Protein AF-A0A943K9D4-F1 (afdb_monomer_lite)

Radius of gyration: 14.04 Å; chains: 1; bounding box: 37×16×36 Å

Structure (mmCIF, N/CA/C/O backbone):
data_AF-A0A943K9D4-F1
#
_entry.id   AF-A0A943K9D4-F1
#
loop_
_atom_site.group_PDB
_atom_site.id
_atom_site.type_symbol
_atom_site.label_atom_id
_atom_site.label_alt_id
_atom_site.label_comp_id
_atom_site.label_asym_id
_atom_site.label_entity_id
_atom_site.label_seq_id
_atom_site.pdbx_PDB_ins_code
_atom_site.Cartn_x
_atom_site.Cartn_y
_atom_site.Cartn_z
_atom_site.occupancy
_atom_site.B_iso_or_equiv
_atom_site.auth_seq_id
_atom_site.auth_comp_id
_atom_site.auth_asym_id
_atom_site.auth_atom_id
_atom_site.pdbx_PDB_model_num
ATOM 1 N N . MET A 1 1 ? 4.806 9.866 -9.453 1.00 60.25 1 MET A N 1
ATOM 2 C CA . MET A 1 1 ? 4.874 8.392 -9.347 1.00 60.25 1 MET A CA 1
ATOM 3 C C . MET A 1 1 ? 4.365 7.775 -10.642 1.00 60.25 1 MET A C 1
ATOM 5 O O . MET A 1 1 ? 3.668 8.467 -11.375 1.00 60.25 1 MET A O 1
ATOM 9 N N . SER A 1 2 ? 4.791 6.555 -10.988 1.00 86.62 2 SER A N 1
ATOM 10 C CA . SER A 1 2 ? 4.418 5.889 -12.249 1.00 86.62 2 SER A CA 1
ATOM 11 C C . SER A 1 2 ? 3.049 5.204 -12.146 1.00 86.62 2 SER A C 1
ATOM 13 O O . SER A 1 2 ? 2.629 4.826 -11.057 1.00 86.62 2 SER A O 1
ATOM 15 N N . LYS A 1 3 ? 2.380 4.956 -13.283 1.00 92.12 3 LYS A N 1
ATOM 16 C CA . LYS A 1 3 ? 1.113 4.191 -13.314 1.00 92.12 3 LYS A CA 1
ATOM 17 C C . LYS A 1 3 ? 1.241 2.797 -12.683 1.00 92.12 3 LYS A C 1
ATOM 19 O O . LYS A 1 3 ? 0.286 2.294 -12.104 1.00 92.12 3 LYS A O 1
ATOM 24 N N . GLN A 1 4 ? 2.418 2.180 -12.798 1.00 93.19 4 GLN A N 1
ATOM 25 C CA . GLN A 1 4 ? 2.714 0.877 -12.201 1.00 93.19 4 GLN A CA 1
ATOM 26 C C . GLN A 1 4 ? 2.741 0.950 -10.670 1.00 93.19 4 GLN A C 1
ATOM 28 O O . GLN A 1 4 ? 2.235 0.047 -10.013 1.00 93.19 4 GLN A O 1
ATOM 33 N N . TYR A 1 5 ? 3.272 2.041 -10.105 1.00 95.25 5 TYR A N 1
ATOM 34 C CA . TYR A 1 5 ? 3.265 2.263 -8.660 1.00 95.25 5 TYR A CA 1
ATOM 35 C C . TYR A 1 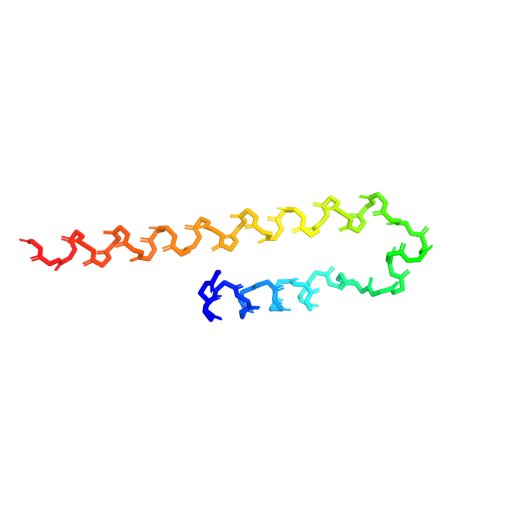5 ? 1.836 2.324 -8.132 1.00 95.25 5 TYR A C 1
ATOM 37 O O . TYR A 1 5 ? 1.484 1.559 -7.240 1.00 95.25 5 TYR A O 1
ATOM 45 N N . ASP A 1 6 ? 0.991 3.158 -8.735 1.00 96.00 6 ASP A N 1
ATOM 46 C CA . ASP A 1 6 ? -0.396 3.309 -8.291 1.00 96.00 6 ASP A CA 1
ATOM 47 C C . ASP A 1 6 ? -1.189 1.997 -8.432 1.00 96.00 6 ASP A C 1
ATOM 49 O O . ASP A 1 6 ? -2.018 1.673 -7.580 1.00 96.00 6 ASP A O 1
ATOM 53 N N . LEU A 1 7 ? -0.913 1.199 -9.471 1.00 96.75 7 LEU A N 1
ATOM 54 C CA . LEU A 1 7 ? -1.518 -0.124 -9.642 1.00 96.75 7 LEU A CA 1
ATOM 55 C C . LEU A 1 7 ? -1.118 -1.086 -8.514 1.00 96.75 7 LEU A C 1
ATOM 57 O O . LEU A 1 7 ? -1.996 -1.701 -7.911 1.00 96.75 7 LEU A O 1
ATOM 61 N N . LEU A 1 8 ? 0.179 -1.186 -8.206 1.00 97.06 8 LEU A N 1
ATOM 62 C CA . LEU A 1 8 ? 0.692 -2.063 -7.149 1.00 97.06 8 LEU A CA 1
ATOM 63 C C . LEU A 1 8 ? 0.151 -1.664 -5.774 1.00 97.06 8 LEU A C 1
ATOM 65 O O . LEU A 1 8 ? -0.288 -2.526 -5.018 1.00 97.06 8 LEU A O 1
ATOM 69 N N . ILE A 1 9 ? 0.107 -0.363 -5.469 1.00 97.81 9 ILE A N 1
ATOM 70 C CA . ILE A 1 9 ? -0.490 0.140 -4.224 1.00 97.81 9 ILE A CA 1
ATOM 71 C C . ILE A 1 9 ? -1.944 -0.313 -4.103 1.00 97.81 9 ILE A C 1
ATOM 73 O O . ILE A 1 9 ? -2.328 -0.852 -3.069 1.00 97.81 9 ILE A O 1
ATOM 77 N N . ASN A 1 10 ? -2.748 -0.134 -5.153 1.00 97.06 10 ASN A N 1
ATOM 78 C CA . ASN A 1 10 ? -4.156 -0.527 -5.127 1.00 97.06 10 ASN A CA 1
ATOM 79 C C . ASN A 1 10 ? -4.327 -2.044 -4.977 1.00 97.06 10 ASN A C 1
ATOM 81 O O . ASN A 1 10 ? -5.156 -2.488 -4.184 1.00 97.06 10 ASN A O 1
ATOM 85 N N . GLN A 1 11 ? -3.529 -2.839 -5.691 1.00 97.75 11 GLN A N 1
ATOM 86 C CA . GLN A 1 11 ? -3.566 -4.300 -5.596 1.00 97.75 11 GLN A CA 1
ATOM 87 C C . GLN A 1 11 ? -3.191 -4.788 -4.194 1.00 97.75 11 GLN A C 1
ATOM 89 O O . GLN A 1 11 ? -3.887 -5.632 -3.630 1.00 97.75 11 GLN A O 1
ATOM 94 N N . PHE A 1 12 ? -2.133 -4.237 -3.598 1.00 98.06 12 PHE A N 1
ATOM 95 C CA . PHE A 1 12 ? -1.718 -4.609 -2.249 1.00 98.06 12 PHE A CA 1
ATOM 96 C C . PHE A 1 12 ? -2.695 -4.127 -1.184 1.00 98.06 12 PHE A C 1
ATOM 98 O O . PHE A 1 12 ? -3.001 -4.887 -0.268 1.00 98.06 12 PHE A O 1
ATOM 105 N N . ALA A 1 13 ? -3.237 -2.916 -1.320 1.00 97.75 13 ALA A N 1
ATOM 106 C CA . ALA A 1 13 ? -4.263 -2.415 -0.416 1.00 97.75 13 ALA A CA 1
ATOM 107 C C . ALA A 1 13 ? -5.506 -3.314 -0.419 1.00 97.75 13 ALA A C 1
ATOM 109 O O . ALA A 1 13 ? -5.983 -3.701 0.647 1.00 97.75 13 ALA A O 1
ATOM 110 N N . GLN A 1 14 ? -5.979 -3.718 -1.603 1.00 97.44 14 GLN A N 1
ATOM 111 C CA . GLN A 1 14 ? -7.098 -4.653 -1.740 1.00 97.44 14 GLN A CA 1
ATOM 112 C C . GLN A 1 14 ? -6.766 -6.034 -1.165 1.00 97.44 14 GLN A C 1
ATOM 114 O O . GLN A 1 14 ? -7.545 -6.573 -0.382 1.00 97.44 14 GLN A O 1
ATOM 119 N N . GLY A 1 15 ? -5.600 -6.591 -1.505 1.00 97.38 15 GLY A N 1
ATOM 120 C CA . GLY A 1 15 ? -5.184 -7.919 -1.048 1.00 97.38 15 GLY A CA 1
ATOM 121 C C . GLY A 1 15 ? -4.939 -8.015 0.461 1.00 97.38 15 GLY A C 1
ATOM 122 O O . GLY A 1 15 ? -5.146 -9.075 1.043 1.00 97.38 15 GLY A O 1
ATOM 123 N N . GLN A 1 16 ? -4.531 -6.917 1.104 1.00 97.00 16 GLN A N 1
ATOM 124 C CA . GLN A 1 16 ? -4.274 -6.852 2.548 1.00 97.00 16 GLN A CA 1
ATOM 125 C C . GLN A 1 16 ? -5.452 -6.274 3.350 1.00 97.00 16 GLN A C 1
ATOM 127 O O . GLN A 1 16 ? -5.333 -6.095 4.561 1.00 97.00 16 GLN A O 1
ATOM 132 N N . GLY A 1 17 ? -6.584 -5.970 2.703 1.00 96.56 17 GLY A N 1
ATOM 133 C CA . GLY A 1 17 ? -7.769 -5.431 3.378 1.00 96.56 17 GLY A CA 1
ATOM 134 C C . GLY A 1 17 ? -7.565 -4.036 3.980 1.00 96.56 17 GLY A C 1
ATOM 135 O O . GLY A 1 17 ? -8.213 -3.685 4.967 1.00 96.56 17 GLY A O 1
ATOM 136 N N . ILE A 1 18 ? -6.671 -3.228 3.406 1.00 97.56 18 ILE A N 1
ATOM 137 C CA . ILE A 1 18 ? -6.407 -1.860 3.861 1.00 97.56 18 ILE A CA 1
ATOM 138 C C . ILE A 1 18 ? -7.541 -0.965 3.355 1.00 97.56 18 ILE A C 1
ATOM 140 O O . ILE A 1 18 ? -7.595 -0.599 2.182 1.00 97.56 18 ILE A O 1
ATOM 144 N N . THR A 1 19 ? -8.473 -0.629 4.245 1.00 96.75 19 THR A N 1
ATOM 145 C CA . THR A 1 19 ? -9.709 0.099 3.916 1.00 96.75 19 THR A CA 1
ATOM 146 C C . THR A 1 19 ? -9.810 1.435 4.653 1.00 96.75 19 THR A C 1
ATOM 148 O O . THR A 1 19 ? -9.134 1.666 5.656 1.00 96.75 19 THR A O 1
ATOM 151 N N . GLU A 1 20 ? -10.698 2.323 4.199 1.00 95.81 20 GLU A N 1
ATOM 152 C CA . GLU A 1 20 ? -11.032 3.542 4.955 1.00 95.81 20 GLU A CA 1
ATOM 153 C C . GLU A 1 20 ? -11.723 3.220 6.294 1.00 95.81 20 GLU A C 1
ATOM 155 O O . GLU A 1 20 ? -11.595 3.987 7.245 1.00 95.81 20 GLU A O 1
ATOM 160 N N . GLN A 1 21 ? -12.386 2.063 6.417 1.00 97.31 21 GLN A N 1
ATOM 161 C CA . GLN A 1 21 ? -12.897 1.586 7.705 1.00 97.31 21 GLN A CA 1
ATOM 162 C C . GLN A 1 21 ? -11.746 1.292 8.677 1.00 97.31 21 GLN A C 1
ATOM 164 O O . GLN A 1 21 ? -11.744 1.819 9.787 1.00 97.31 21 GLN A O 1
ATOM 169 N N . LEU A 1 22 ? -10.720 0.549 8.240 1.00 97.31 22 LEU A N 1
ATOM 170 C CA . LEU A 1 22 ? -9.515 0.306 9.044 1.00 97.31 22 LEU A CA 1
ATOM 171 C C . LEU A 1 22 ? -8.854 1.621 9.478 1.00 97.31 22 LEU A C 1
ATOM 173 O O . LEU A 1 22 ? -8.379 1.740 10.600 1.00 97.31 22 LEU A O 1
ATOM 177 N N . LYS A 1 23 ? -8.836 2.627 8.603 1.00 97.81 23 LYS A N 1
ATOM 178 C CA . LYS A 1 23 ? -8.296 3.954 8.918 1.00 97.81 23 LYS A CA 1
ATOM 179 C C . LYS A 1 23 ? -9.088 4.674 10.007 1.00 97.81 23 LYS A C 1
ATOM 181 O O . LYS A 1 23 ? -8.480 5.337 10.843 1.00 97.81 23 LYS A O 1
ATOM 186 N N . ALA A 1 24 ? -10.416 4.559 9.984 1.00 98.00 24 ALA A N 1
ATOM 187 C CA . ALA A 1 24 ? -11.294 5.149 10.989 1.00 98.00 24 ALA A CA 1
ATOM 188 C C . ALA A 1 24 ? -11.178 4.431 12.345 1.00 98.00 24 ALA A C 1
ATOM 190 O O . ALA A 1 24 ? -11.189 5.083 13.385 1.00 98.00 24 ALA A O 1
ATOM 191 N N . GLU A 1 25 ? -11.031 3.105 12.332 1.00 98.00 25 GLU A N 1
ATOM 192 C CA . GLU A 1 25 ? -10.913 2.275 13.537 1.00 98.00 25 GLU A CA 1
ATOM 193 C C . GLU A 1 25 ? -9.505 2.319 14.149 1.00 98.00 25 GLU A C 1
ATOM 195 O O . GLU A 1 25 ? -9.347 2.347 15.369 1.00 98.00 25 GLU A O 1
ATOM 200 N N . ASN A 1 26 ? -8.467 2.326 13.310 1.00 97.94 26 ASN A N 1
ATOM 201 C CA . ASN A 1 26 ? -7.068 2.332 13.720 1.00 97.94 26 ASN A CA 1
ATOM 202 C C . ASN A 1 26 ? -6.168 3.004 12.668 1.00 97.94 26 ASN A C 1
ATOM 204 O O . ASN A 1 26 ? -5.490 2.364 11.857 1.00 97.94 26 ASN A O 1
ATOM 208 N N . GLN A 1 27 ? -6.112 4.333 12.731 1.00 97.56 27 GLN A N 1
ATOM 209 C CA . GLN A 1 27 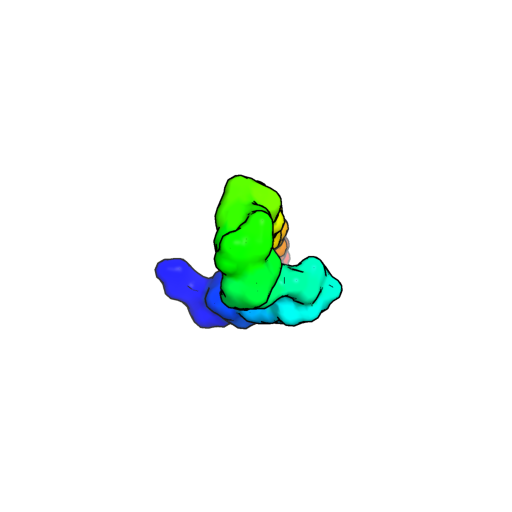? -5.331 5.146 11.802 1.00 97.56 27 GLN A CA 1
ATOM 210 C C . GLN A 1 27 ? -3.832 4.810 11.814 1.00 97.56 27 GLN A C 1
ATOM 212 O O . GLN A 1 27 ? -3.192 4.838 10.763 1.00 97.56 27 GLN A O 1
ATOM 217 N N . MET A 1 28 ? -3.254 4.491 12.978 1.00 98.19 28 MET A N 1
ATOM 218 C CA . MET A 1 28 ? -1.823 4.189 13.074 1.00 98.19 28 MET A CA 1
ATOM 219 C C . MET A 1 28 ? -1.486 2.891 12.338 1.00 98.19 28 MET A C 1
ATOM 221 O O . MET A 1 28 ? -0.537 2.871 11.553 1.00 98.19 28 MET A O 1
ATOM 225 N N . LEU A 1 29 ? -2.304 1.850 12.518 1.00 98.06 29 LEU A N 1
ATOM 226 C CA . LEU A 1 29 ? -2.164 0.599 11.778 1.00 98.06 29 LEU A CA 1
ATOM 227 C C . LEU A 1 29 ? -2.352 0.821 10.274 1.00 98.06 29 LEU A C 1
ATOM 229 O O . LEU A 1 29 ? -1.544 0.345 9.480 1.00 98.06 29 LEU A O 1
ATOM 233 N N . TRP A 1 30 ? -3.356 1.606 9.875 1.00 98.56 30 TRP A N 1
ATOM 234 C CA . TRP A 1 30 ? -3.569 1.942 8.467 1.00 98.56 30 TRP A CA 1
ATOM 235 C C . TRP A 1 30 ? -2.340 2.616 7.843 1.00 98.56 30 TRP A C 1
ATOM 237 O O . TRP A 1 30 ? -1.883 2.198 6.780 1.00 98.56 30 TRP A O 1
ATOM 247 N N . VAL A 1 31 ? -1.745 3.608 8.519 1.00 97.94 31 VAL A N 1
ATOM 248 C CA . VAL A 1 31 ? -0.523 4.281 8.043 1.00 97.94 31 VAL A CA 1
ATOM 249 C C . VAL A 1 31 ? 0.649 3.302 7.961 1.00 97.94 31 VAL A C 1
ATOM 251 O O . VAL A 1 31 ? 1.385 3.312 6.976 1.00 97.94 31 VAL A O 1
ATOM 254 N N . GLN A 1 32 ? 0.824 2.433 8.961 1.00 98.31 32 GLN A N 1
ATOM 255 C CA . GLN A 1 32 ? 1.876 1.413 8.949 1.00 98.31 32 GLN A CA 1
ATOM 256 C C . GLN A 1 32 ? 1.736 0.462 7.755 1.00 98.31 32 GLN A C 1
ATOM 258 O O . GLN A 1 32 ? 2.719 0.204 7.059 1.00 98.31 32 GLN A O 1
ATOM 263 N N . MET A 1 33 ? 0.522 -0.016 7.482 1.00 98.25 33 MET A N 1
ATOM 264 C CA . MET A 1 33 ? 0.258 -0.914 6.359 1.00 98.25 33 MET A CA 1
ATOM 265 C C . MET A 1 33 ? 0.431 -0.202 5.012 1.00 98.25 33 MET A C 1
ATOM 267 O O . MET A 1 33 ? 1.111 -0.728 4.132 1.00 98.25 33 MET A O 1
ATOM 271 N N . MET A 1 34 ? -0.076 1.028 4.870 1.00 98.00 34 MET A N 1
ATOM 272 C CA . MET A 1 34 ? 0.123 1.844 3.665 1.00 98.00 34 MET A CA 1
ATOM 273 C C . MET A 1 34 ? 1.609 2.105 3.381 1.00 98.00 34 MET A C 1
ATOM 275 O O . MET A 1 34 ? 2.052 2.028 2.235 1.00 98.00 34 MET A O 1
ATOM 279 N N . ASN A 1 35 ? 2.405 2.362 4.420 1.00 98.19 35 ASN A N 1
ATOM 280 C CA . ASN A 1 35 ? 3.849 2.533 4.279 1.00 98.19 35 ASN A CA 1
ATOM 281 C C . ASN A 1 35 ? 4.548 1.238 3.855 1.00 98.19 35 ASN A C 1
ATOM 283 O O . ASN A 1 35 ? 5.463 1.285 3.031 1.00 98.19 35 ASN A O 1
ATOM 287 N N . ASN A 1 36 ? 4.112 0.093 4.383 1.00 98.12 36 ASN A N 1
ATOM 288 C CA . ASN A 1 36 ? 4.654 -1.210 4.014 1.00 98.12 36 ASN A CA 1
ATOM 289 C C . ASN A 1 36 ? 4.419 -1.500 2.524 1.00 98.12 36 ASN A C 1
ATOM 291 O O . ASN A 1 36 ? 5.380 -1.721 1.785 1.00 98.12 36 ASN A O 1
ATOM 295 N N . ILE A 1 37 ? 3.175 -1.384 2.048 1.00 98.00 37 ILE A N 1
ATOM 296 C CA . ILE A 1 37 ? 2.859 -1.634 0.633 1.00 98.00 37 ILE A CA 1
ATOM 297 C C . ILE A 1 37 ? 3.538 -0.625 -0.298 1.00 98.00 37 ILE A C 1
ATOM 299 O O . ILE A 1 37 ? 3.940 -0.977 -1.405 1.00 98.00 37 ILE A O 1
ATOM 303 N N . ALA A 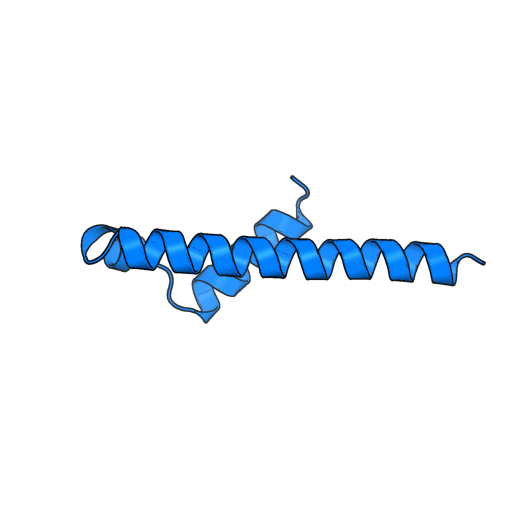1 38 ? 3.733 0.617 0.159 1.00 97.44 38 ALA A N 1
ATOM 304 C CA . ALA A 1 38 ? 4.478 1.623 -0.585 1.00 97.44 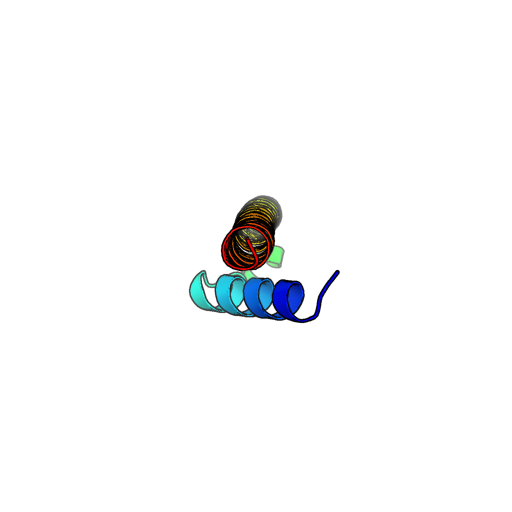38 ALA A CA 1
ATOM 305 C C . ALA A 1 38 ? 5.950 1.264 -0.738 1.00 97.44 38 ALA A C 1
ATOM 307 O O . ALA A 1 38 ? 6.546 1.536 -1.782 1.00 97.44 38 ALA A O 1
ATOM 308 N N . ASN A 1 39 ? 6.538 0.639 0.281 1.00 97.50 39 ASN A N 1
ATOM 309 C CA . ASN A 1 39 ? 7.894 0.135 0.185 1.00 97.50 39 ASN A CA 1
ATOM 310 C C . ASN A 1 39 ? 7.991 -1.050 -0.783 1.00 97.50 39 ASN A C 1
ATOM 312 O O . ASN A 1 39 ? 8.814 -1.009 -1.693 1.00 97.50 39 ASN A O 1
ATOM 316 N N . GLN A 1 40 ? 7.086 -2.025 -0.667 1.00 96.81 40 GLN A N 1
ATOM 317 C CA . GLN A 1 40 ? 7.030 -3.176 -1.577 1.00 96.81 40 GLN A CA 1
ATOM 318 C C . GLN A 1 40 ? 6.847 -2.750 -3.043 1.00 96.81 40 GLN A C 1
ATOM 320 O O . GLN A 1 40 ? 7.543 -3.237 -3.931 1.00 96.81 40 GLN A O 1
ATOM 325 N N . ALA A 1 41 ? 5.958 -1.787 -3.312 1.00 96.50 41 ALA A N 1
ATOM 326 C CA . ALA A 1 41 ? 5.738 -1.272 -4.662 1.00 96.50 41 ALA A CA 1
ATOM 327 C C . ALA A 1 41 ? 6.997 -0.605 -5.246 1.00 96.50 41 ALA A C 1
ATOM 329 O O . ALA A 1 41 ? 7.289 -0.771 -6.431 1.00 96.50 41 ALA A O 1
ATOM 330 N N . ARG A 1 42 ? 7.766 0.129 -4.426 1.00 95.44 42 ARG A N 1
ATOM 331 C CA . ARG A 1 42 ? 9.048 0.710 -4.859 1.00 95.44 42 ARG A CA 1
ATOM 332 C C . ARG A 1 42 ? 10.083 -0.364 -5.170 1.00 95.44 42 ARG A C 1
ATOM 334 O O . ARG A 1 42 ? 10.766 -0.238 -6.179 1.00 95.44 42 ARG A O 1
ATOM 341 N N . GLU A 1 43 ? 10.187 -1.396 -4.338 1.00 94.88 43 GLU A N 1
ATOM 342 C CA . GLU A 1 43 ? 11.141 -2.493 -4.537 1.00 94.88 43 GLU A CA 1
ATOM 343 C C . GLU A 1 43 ? 10.871 -3.257 -5.835 1.00 94.88 43 GLU A C 1
ATOM 345 O O . GLU A 1 43 ? 11.801 -3.490 -6.603 1.00 94.88 43 GLU A O 1
ATOM 350 N N . ILE A 1 44 ? 9.607 -3.574 -6.133 1.00 93.81 44 ILE A N 1
ATOM 351 C CA . ILE A 1 44 ? 9.232 -4.251 -7.385 1.00 93.81 44 ILE A CA 1
ATOM 352 C C . ILE A 1 44 ? 9.611 -3.401 -8.596 1.00 93.81 44 ILE A C 1
ATOM 354 O O . ILE A 1 44 ? 10.292 -3.883 -9.493 1.00 93.81 44 ILE A O 1
ATOM 358 N N . ILE A 1 45 ? 9.234 -2.120 -8.600 1.00 92.50 45 ILE A N 1
ATOM 359 C CA . ILE A 1 45 ? 9.537 -1.220 -9.720 1.00 92.50 45 ILE A CA 1
ATOM 360 C C . ILE A 1 45 ? 11.044 -1.046 -9.892 1.00 92.50 45 ILE A C 1
ATOM 362 O O . ILE A 1 45 ? 11.543 -1.030 -11.012 1.00 92.50 45 ILE A O 1
ATOM 366 N N . TYR A 1 46 ? 11.782 -0.906 -8.793 1.00 92.31 46 TYR A N 1
ATOM 367 C CA . TYR A 1 46 ? 13.231 -0.764 -8.844 1.00 92.31 46 TYR A CA 1
ATOM 368 C C . TYR A 1 46 ? 13.903 -2.019 -9.406 1.00 92.31 46 TYR A C 1
ATOM 370 O O . TYR A 1 46 ? 14.773 -1.909 -10.270 1.00 92.31 46 TYR A O 1
ATOM 378 N N . ASN A 1 47 ? 13.455 -3.201 -8.977 1.00 90.00 47 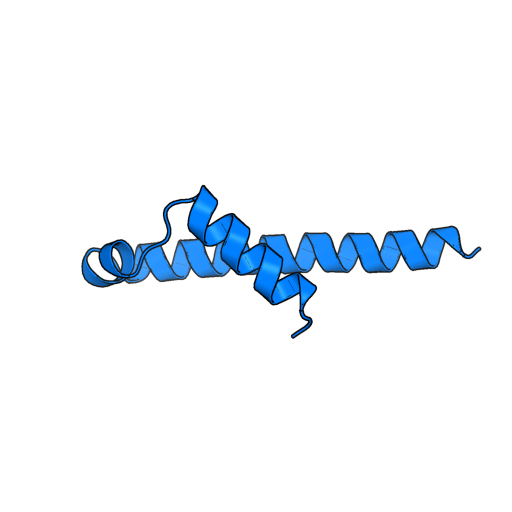ASN A N 1
ATOM 379 C CA . ASN A 1 47 ? 13.933 -4.470 -9.513 1.00 90.00 47 ASN A CA 1
ATOM 380 C C . ASN A 1 47 ? 13.607 -4.596 -11.003 1.00 90.00 47 ASN A C 1
ATOM 382 O O . ASN A 1 47 ? 14.509 -4.894 -11.778 1.00 90.00 47 ASN A O 1
ATOM 386 N N . ASP A 1 48 ? 12.376 -4.297 -11.423 1.00 87.75 48 ASP A N 1
ATOM 387 C CA . ASP A 1 48 ? 11.990 -4.312 -12.839 1.00 87.75 48 ASP A CA 1
ATOM 388 C C . ASP A 1 48 ? 12.889 -3.388 -13.665 1.00 87.75 48 ASP A C 1
ATOM 390 O O . ASP A 1 48 ? 13.368 -3.759 -14.734 1.00 87.75 48 ASP A O 1
ATOM 394 N N . ILE A 1 49 ? 13.154 -2.180 -13.168 1.00 85.62 49 ILE A N 1
ATOM 395 C CA . ILE A 1 49 ? 14.019 -1.211 -13.837 1.00 85.62 49 ILE A CA 1
ATOM 396 C C . ILE A 1 49 ? 15.451 -1.756 -13.961 1.00 85.62 49 ILE A C 1
ATOM 398 O O . ILE A 1 49 ? 16.008 -1.732 -15.058 1.00 85.62 49 ILE A O 1
ATOM 402 N N . ILE A 1 50 ? 16.041 -2.283 -12.882 1.00 80.94 50 ILE A N 1
ATOM 403 C CA . ILE A 1 50 ? 17.395 -2.860 -12.920 1.00 80.94 50 ILE A CA 1
ATOM 404 C C . ILE A 1 50 ? 17.465 -4.053 -13.869 1.00 80.94 50 ILE A C 1
ATOM 406 O O . ILE A 1 50 ? 18.362 -4.086 -14.709 1.00 80.94 50 ILE A O 1
ATOM 410 N N . TYR A 1 51 ? 16.545 -5.013 -13.756 1.00 75.94 51 TYR A N 1
ATOM 411 C CA . TYR A 1 51 ? 16.534 -6.202 -14.609 1.00 75.94 51 TYR A CA 1
ATOM 412 C C . TYR A 1 51 ? 16.409 -5.824 -16.085 1.00 75.94 51 TYR A C 1
ATOM 414 O O . TYR A 1 51 ? 17.135 -6.361 -16.920 1.00 75.94 51 TYR A O 1
ATOM 422 N N . ASN A 1 52 ? 15.551 -4.854 -16.408 1.00 76.94 52 ASN A N 1
ATOM 423 C CA . ASN A 1 52 ? 15.415 -4.362 -17.775 1.00 76.94 52 ASN A CA 1
ATOM 424 C C . ASN A 1 52 ? 16.692 -3.677 -18.280 1.00 76.94 52 ASN A C 1
ATOM 426 O O . ASN A 1 52 ? 17.049 -3.866 -19.439 1.00 76.94 52 ASN A O 1
ATOM 430 N N . TYR A 1 53 ? 17.403 -2.919 -17.439 1.00 75.38 53 TYR A N 1
ATOM 431 C CA . TYR A 1 53 ? 18.687 -2.331 -17.828 1.00 75.38 53 TYR A CA 1
ATOM 432 C C . TYR A 1 53 ? 19.786 -3.382 -17.996 1.00 75.38 53 TYR A C 1
ATOM 434 O O . TYR A 1 53 ? 20.540 -3.316 -18.959 1.00 75.38 53 TYR A O 1
ATOM 442 N N . GLN A 1 54 ? 19.881 -4.360 -17.095 1.00 67.81 54 GLN A N 1
ATOM 443 C CA . GLN A 1 54 ? 20.895 -5.416 -17.162 1.00 67.81 54 GLN A CA 1
ATOM 444 C C . GLN A 1 54 ? 20.680 -6.359 -18.348 1.00 67.81 54 GLN A C 1
ATOM 446 O O . GLN A 1 54 ? 21.652 -6.822 -18.926 1.00 67.81 54 GLN A O 1
ATOM 451 N N . SER A 1 55 ? 19.429 -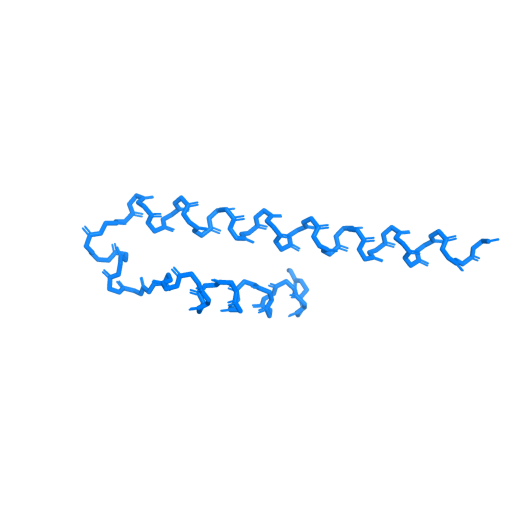6.607 -18.744 1.00 66.19 55 SER A N 1
ATOM 452 C CA . SER A 1 55 ? 19.094 -7.449 -19.898 1.00 66.19 55 SER A CA 1
ATOM 453 C C . SER A 1 55 ? 19.363 -6.787 -21.261 1.00 66.19 55 SER A C 1
ATOM 455 O O . SER A 1 55 ? 19.168 -7.438 -22.289 1.00 66.19 55 SER A O 1
ATOM 457 N N . GLN A 1 56 ? 19.742 -5.505 -21.298 1.00 61.06 56 GLN A N 1
ATOM 458 C CA . GLN A 1 56 ? 20.093 -4.776 -22.526 1.00 61.06 56 GLN A CA 1
ATOM 459 C C . GLN A 1 56 ? 21.606 -4.762 -22.819 1.00 61.06 56 GLN A C 1
ATOM 461 O O . GLN A 1 56 ? 22.014 -4.176 -23.824 1.00 61.06 56 GLN A O 1
ATOM 466 N N . PHE A 1 57 ? 22.416 -5.407 -21.974 1.00 54.81 57 PHE A N 1
ATOM 467 C CA . PHE A 1 57 ? 23.853 -5.633 -22.157 1.00 54.81 57 PHE A CA 1
ATOM 468 C C . PHE A 1 57 ? 24.142 -7.128 -22.320 1.00 54.81 57 PHE A C 1
ATOM 470 O O . PHE A 1 57 ? 25.143 -7.444 -23.000 1.00 54.81 57 PHE A O 1
#

pLDDT: mean 91.74, std 10.86, range [54.81, 98.56]

Sequence (57 aa):
MSKQYDLLINQFAQGQGITEQLKAENQMLWVQMMNNIANQAREIIYNDIIYNYQSQF

Foldseek 3Di:
DDPQLVVQLVVQCVVVVLDVVCCVVPVPVSVVSSVVSSVVSVVVVVVVVVVVVVVVD

Secondary structure (DSSP, 8-state):
--HHHHHHHHHHHHHTT--HHHHHH-HHHHHHHHHHHHHHHHHHHHHHHHHHHHTT-